Protein AF-A0A6J4MW62-F1 (afdb_monomer_lite)

Organism: NCBI:txid332963

Radius of gyration: 16.22 Å; chains: 1; bounding box: 43×22×30 Å

Structure (mmCIF, N/CA/C/O backbone):
data_AF-A0A6J4MW62-F1
#
_entry.id   AF-A0A6J4MW62-F1
#
loop_
_atom_site.group_PDB
_atom_site.id
_atom_site.type_symbol
_atom_site.label_atom_id
_atom_site.label_alt_id
_atom_site.label_comp_id
_atom_site.label_asym_id
_atom_site.label_entity_id
_atom_site.label_seq_id
_atom_site.pdbx_PDB_ins_code
_atom_site.Cartn_x
_atom_site.Cartn_y
_atom_site.Cartn_z
_atom_site.occupancy
_atom_site.B_iso_or_equiv
_atom_site.auth_seq_id
_atom_site.auth_comp_id
_atom_site.auth_asym_id
_atom_site.auth_atom_id
_atom_site.pdbx_PDB_model_num
ATOM 1 N N . ARG A 1 1 ? -19.168 3.189 8.552 1.00 84.44 1 ARG A N 1
ATOM 2 C CA . ARG A 1 1 ? -18.409 3.029 7.279 1.00 84.44 1 ARG A CA 1
ATOM 3 C C . ARG A 1 1 ? -17.504 1.797 7.392 1.00 84.44 1 ARG A C 1
ATOM 5 O O . ARG A 1 1 ? -17.187 1.426 8.512 1.00 84.44 1 ARG A O 1
ATOM 12 N N . ILE A 1 2 ? -17.102 1.129 6.297 1.00 96.25 2 ILE A N 1
ATOM 13 C CA . ILE A 1 2 ? -16.346 -0.149 6.386 1.00 96.25 2 ILE A CA 1
ATOM 14 C C . ILE A 1 2 ? -15.018 -0.013 7.151 1.00 96.25 2 ILE A C 1
ATOM 16 O O . ILE A 1 2 ? -14.671 -0.879 7.941 1.00 96.25 2 ILE A O 1
ATOM 20 N N . ASN A 1 3 ? -14.319 1.109 6.992 1.00 97.38 3 ASN A N 1
ATOM 21 C CA . ASN A 1 3 ? -13.090 1.418 7.720 1.00 97.38 3 ASN A CA 1
ATOM 22 C C . ASN A 1 3 ? -13.310 1.577 9.240 1.00 97.38 3 ASN A C 1
ATOM 24 O O . ASN A 1 3 ? -12.462 1.164 10.023 1.00 97.38 3 ASN A O 1
ATOM 28 N N . GLU A 1 4 ? -14.446 2.130 9.674 1.00 98.06 4 GLU A N 1
ATOM 29 C CA . GLU A 1 4 ? -14.782 2.250 11.103 1.00 98.06 4 GLU A CA 1
ATOM 30 C C . GLU A 1 4 ? -15.003 0.864 11.721 1.00 98.06 4 GLU A C 1
ATOM 32 O O . GLU A 1 4 ? -14.424 0.566 12.760 1.00 98.06 4 GLU A O 1
ATOM 37 N N . LEU A 1 5 ? -15.747 -0.012 11.030 1.00 98.31 5 LEU A N 1
ATOM 38 C CA . LEU A 1 5 ? -15.970 -1.391 11.475 1.00 98.31 5 LEU A CA 1
ATOM 39 C C . LEU A 1 5 ? -14.653 -2.169 11.570 1.00 98.31 5 LEU A C 1
ATOM 41 O O . LEU A 1 5 ? -14.408 -2.837 12.567 1.00 98.31 5 LEU A O 1
ATOM 45 N N . LEU A 1 6 ? -13.793 -2.065 10.552 1.00 98.31 6 LEU A N 1
ATOM 46 C CA . LEU A 1 6 ? -12.472 -2.697 10.574 1.00 98.31 6 LEU A CA 1
ATOM 47 C C . LEU A 1 6 ? -11.626 -2.185 11.744 1.00 98.31 6 LEU A C 1
ATOM 49 O O . LEU A 1 6 ? -10.957 -2.981 12.396 1.00 98.31 6 LEU A O 1
ATOM 53 N N . THR A 1 7 ? -11.703 -0.889 12.056 1.00 98.62 7 THR A N 1
ATOM 54 C CA . THR A 1 7 ? -11.004 -0.315 13.214 1.00 98.62 7 THR A CA 1
ATOM 55 C C . THR A 1 7 ? -11.522 -0.898 14.525 1.00 98.62 7 THR A C 1
ATOM 57 O O . THR A 1 7 ? -10.728 -1.295 15.373 1.00 98.62 7 THR A O 1
ATOM 60 N N . GLU A 1 8 ? -12.842 -0.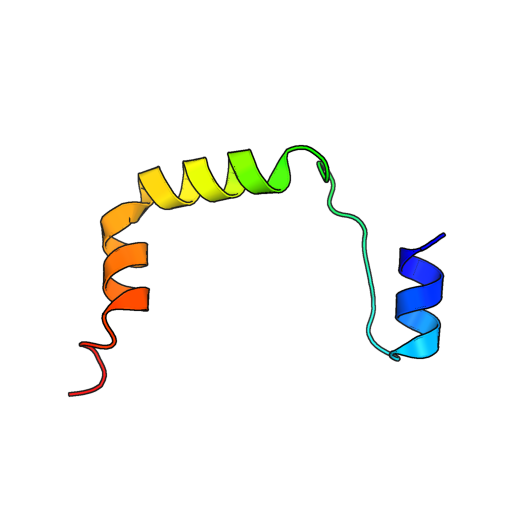999 14.683 1.00 98.50 8 GLU A N 1
ATOM 61 C CA . GLU A 1 8 ? -13.478 -1.531 15.890 1.00 98.50 8 GLU A CA 1
ATOM 62 C C . GLU A 1 8 ? -13.123 -3.004 16.132 1.00 98.50 8 GLU A C 1
ATOM 64 O O . GLU A 1 8 ? -12.718 -3.368 17.233 1.00 98.50 8 GLU A O 1
ATOM 69 N N . VAL A 1 9 ? -13.229 -3.851 15.102 1.00 98.50 9 VAL A N 1
ATOM 70 C CA . VAL A 1 9 ? -13.045 -5.304 15.263 1.00 98.50 9 VAL A CA 1
ATOM 71 C C . VAL A 1 9 ? -11.580 -5.730 15.329 1.00 98.50 9 VAL A C 1
ATOM 73 O O . VAL A 1 9 ? -11.283 -6.783 15.886 1.00 98.50 9 VAL A O 1
ATOM 76 N N . THR A 1 10 ? -10.663 -4.946 14.751 1.00 98.12 10 THR A N 1
ATOM 77 C CA . THR A 1 10 ? -9.224 -5.267 14.760 1.00 98.12 10 THR A CA 1
ATOM 78 C C . THR A 1 10 ? -8.444 -4.525 15.844 1.00 98.12 10 THR A C 1
ATOM 80 O O . THR A 1 10 ? -7.348 -4.954 16.194 1.00 98.12 10 THR A O 1
ATOM 83 N N . GLY A 1 11 ? -8.961 -3.401 16.355 1.00 98.25 11 GLY A N 1
ATOM 84 C CA . GLY A 1 11 ? -8.211 -2.481 17.216 1.00 98.25 11 GLY A CA 1
ATOM 85 C C . GLY A 1 11 ? -7.110 -1.694 16.489 1.00 98.25 11 GLY A C 1
ATOM 86 O O . GLY A 1 11 ? -6.353 -0.971 17.135 1.00 98.25 11 GLY A O 1
ATOM 87 N N . VAL A 1 12 ? -7.006 -1.815 15.159 1.00 98.00 12 VAL A N 1
ATOM 88 C CA . VAL A 1 12 ? -6.006 -1.134 14.325 1.00 98.00 12 VAL A CA 1
ATOM 89 C C . VAL A 1 12 ? -6.672 0.010 13.547 1.00 98.00 12 VAL A C 1
ATOM 91 O O . VAL A 1 12 ? -7.668 -0.231 12.866 1.00 98.00 12 VAL A O 1
ATOM 94 N N . PRO A 1 13 ? -6.145 1.251 13.580 1.00 98.00 13 PRO A N 1
ATOM 95 C CA . PRO A 1 13 ? -6.714 2.366 12.821 1.00 98.00 13 PRO A CA 1
ATOM 96 C C . PRO A 1 13 ? -6.783 2.086 11.315 1.00 98.00 13 PRO A C 1
ATOM 98 O O . PRO A 1 13 ? -5.761 1.824 10.682 1.00 98.00 13 PRO A O 1
ATOM 101 N N . CYS A 1 14 ? -7.979 2.183 10.733 1.00 98.12 14 CYS A N 1
ATOM 102 C C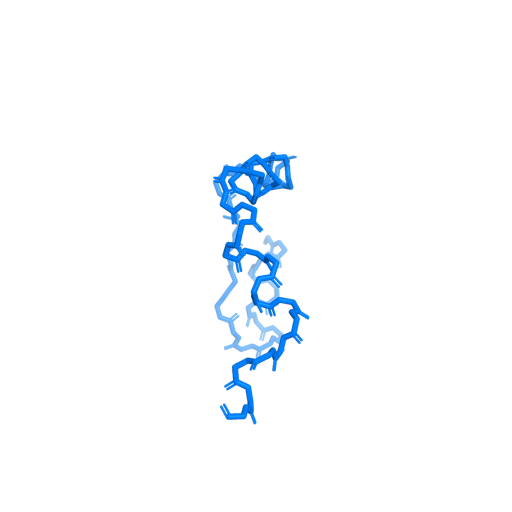A . CYS A 1 14 ? -8.203 1.947 9.307 1.00 98.12 14 CYS A CA 1
ATOM 103 C C . CYS A 1 14 ? -8.690 3.209 8.583 1.00 98.12 14 CYS A C 1
ATOM 105 O O . CYS A 1 14 ? -9.609 3.901 9.031 1.00 98.12 14 CYS A O 1
ATOM 107 N N . TYR A 1 15 ? -8.139 3.447 7.393 1.00 97.06 15 TYR A N 1
ATOM 108 C CA . TYR A 1 15 ? -8.436 4.611 6.560 1.00 97.06 15 TYR A CA 1
ATOM 109 C C . TYR A 1 15 ? -8.718 4.183 5.122 1.00 97.06 15 TYR A C 1
ATOM 111 O O . TYR A 1 15 ? -8.184 3.186 4.638 1.00 97.06 15 TYR A O 1
ATOM 119 N N . VAL A 1 16 ? -9.568 4.943 4.437 1.00 96.69 16 VAL A N 1
ATOM 120 C CA . VAL A 1 16 ? -9.767 4.799 2.992 1.00 96.69 16 VAL A CA 1
ATOM 121 C C . VAL A 1 16 ? -8.729 5.680 2.302 1.00 96.69 16 VAL A C 1
ATOM 123 O O . VAL A 1 16 ? -8.588 6.840 2.675 1.00 96.69 16 VAL A O 1
ATOM 126 N N . ALA A 1 17 ? -8.000 5.134 1.327 1.00 97.12 17 ALA A N 1
ATOM 127 C CA . ALA A 1 17 ? -7.041 5.905 0.535 1.00 97.12 17 ALA A CA 1
ATOM 128 C C . ALA A 1 17 ? -7.733 7.041 -0.240 1.00 97.12 17 ALA A C 1
ATOM 130 O O . ALA A 1 17 ? -8.901 6.906 -0.599 1.00 97.12 17 ALA A O 1
ATOM 131 N N . ASP A 1 18 ? -7.002 8.110 -0.570 1.00 95.81 18 ASP A N 1
ATOM 132 C CA . ASP A 1 18 ? -7.555 9.279 -1.277 1.00 95.81 18 ASP A CA 1
ATOM 133 C C . ASP A 1 18 ? 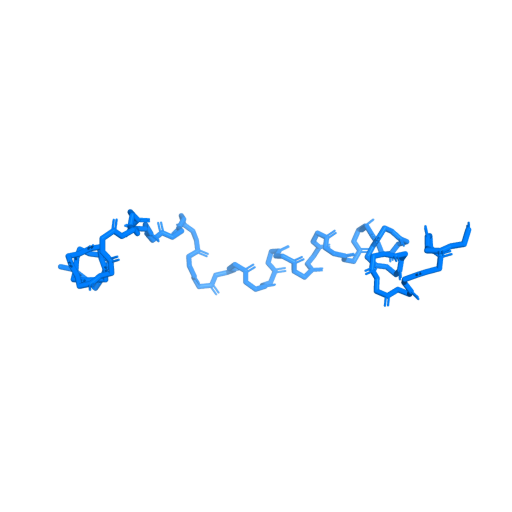-8.126 8.929 -2.664 1.00 95.81 18 ASP A C 1
ATOM 135 O O . ASP A 1 18 ? -9.152 9.466 -3.081 1.00 95.81 18 ASP A O 1
ATOM 139 N N . GLN A 1 19 ? -7.477 7.999 -3.380 1.00 97.06 19 GLN A N 1
ATOM 140 C CA . GLN A 1 19 ? -7.895 7.510 -4.701 1.00 97.06 19 GLN A CA 1
ATOM 141 C C . GLN A 1 19 ? -8.011 5.974 -4.717 1.00 97.06 19 GLN A C 1
ATOM 143 O O . GLN A 1 19 ? -7.195 5.289 -5.343 1.00 97.06 19 GLN A O 1
ATOM 148 N N . PRO A 1 20 ? -9.020 5.391 -4.044 1.00 96.44 20 PRO A N 1
ATOM 149 C CA . PRO A 1 20 ? -9.076 3.951 -3.793 1.00 96.44 20 PRO A CA 1
ATOM 150 C C . PRO A 1 20 ? -9.323 3.127 -5.064 1.00 96.44 20 PRO A C 1
ATOM 152 O O . PRO A 1 20 ? -8.933 1.969 -5.121 1.00 96.44 20 PRO A O 1
ATOM 155 N N . ALA A 1 21 ? -9.926 3.714 -6.102 1.00 98.00 21 ALA A N 1
ATOM 156 C CA . ALA A 1 21 ? -10.117 3.049 -7.393 1.00 98.00 21 ALA A CA 1
ATOM 157 C C . ALA A 1 21 ? -8.835 3.004 -8.249 1.00 98.00 21 ALA A C 1
ATOM 159 O O . ALA A 1 21 ? -8.699 2.132 -9.102 1.00 98.00 21 ALA A O 1
ATOM 160 N N . ASN A 1 22 ? -7.889 3.923 -8.015 1.00 98.19 22 ASN A N 1
ATOM 161 C CA . ASN A 1 22 ? -6.697 4.101 -8.853 1.00 98.19 22 ASN A CA 1
ATOM 162 C C . ASN A 1 22 ? -5.413 3.574 -8.199 1.00 98.19 22 ASN A C 1
ATOM 164 O O . ASN A 1 22 ? -4.375 3.533 -8.856 1.00 98.19 22 ASN A O 1
ATOM 168 N N . CYS A 1 23 ? -5.455 3.190 -6.920 1.00 97.69 23 CYS A N 1
ATOM 169 C CA . CYS A 1 23 ? -4.270 2.849 -6.128 1.00 97.69 23 CYS A CA 1
ATOM 170 C C . CYS A 1 23 ? -3.386 1.777 -6.785 1.00 97.69 23 CYS A C 1
ATOM 172 O O . CYS A 1 23 ? -2.164 1.892 -6.747 1.00 97.69 23 CYS A O 1
ATOM 174 N N . VAL A 1 24 ? -3.988 0.793 -7.461 1.00 97.81 24 VAL A N 1
ATOM 175 C CA . VAL A 1 24 ? -3.257 -0.257 -8.187 1.00 97.81 24 VAL A CA 1
ATOM 176 C C . VAL A 1 24 ? -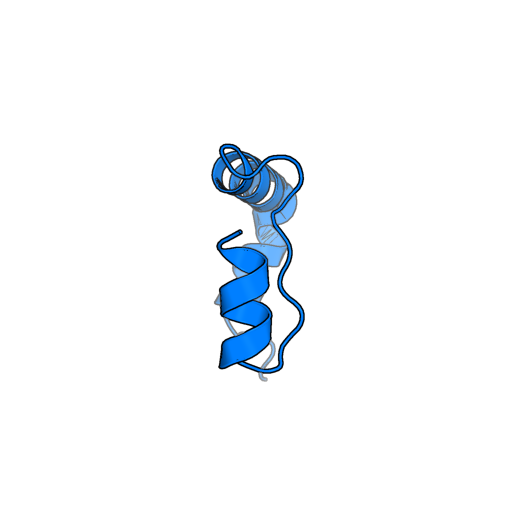2.501 0.312 -9.386 1.00 97.81 24 VAL A C 1
ATOM 178 O O . VAL A 1 24 ? -1.313 0.039 -9.546 1.00 97.81 24 VAL A O 1
ATOM 181 N N . ALA A 1 25 ? -3.160 1.122 -10.218 1.00 98.31 25 ALA A N 1
ATOM 182 C CA . ALA A 1 25 ? -2.529 1.723 -11.392 1.00 98.31 25 ALA A CA 1
ATOM 183 C C . ALA A 1 25 ? -1.407 2.692 -10.987 1.00 98.31 25 ALA A C 1
ATOM 185 O O . ALA A 1 25 ? -0.321 2.641 -11.560 1.00 98.31 25 ALA A O 1
ATOM 186 N N . ILE A 1 26 ? -1.641 3.512 -9.955 1.00 98.06 26 ILE A N 1
ATOM 187 C CA . ILE A 1 26 ? -0.642 4.438 -9.402 1.00 98.06 26 ILE A CA 1
ATOM 188 C C . ILE A 1 26 ? 0.565 3.663 -8.859 1.00 98.06 26 ILE A C 1
ATOM 190 O O . ILE A 1 26 ? 1.695 3.943 -9.250 1.00 98.06 26 ILE A O 1
ATOM 194 N N . GLY A 1 27 ? 0.336 2.658 -8.007 1.00 96.50 27 GLY A N 1
ATOM 195 C CA . GLY A 1 27 ? 1.410 1.837 -7.444 1.00 96.50 27 GLY A CA 1
ATOM 196 C C . GLY A 1 27 ? 2.205 1.090 -8.516 1.00 96.50 27 GLY A C 1
ATOM 197 O O . GLY A 1 27 ? 3.427 1.025 -8.439 1.00 96.50 27 GLY A O 1
ATOM 198 N N . THR A 1 28 ? 1.530 0.597 -9.558 1.00 97.25 28 THR A N 1
ATOM 199 C CA . THR A 1 28 ? 2.187 -0.060 -10.698 1.00 97.25 28 THR A CA 1
ATOM 200 C C . THR A 1 28 ? 3.051 0.920 -11.491 1.00 97.25 28 THR A C 1
ATOM 202 O O . THR A 1 28 ? 4.180 0.586 -11.832 1.00 97.25 28 THR A O 1
ATOM 205 N N . GLY A 1 29 ? 2.560 2.135 -11.759 1.00 98.12 29 GLY A N 1
ATOM 206 C CA . GLY A 1 29 ? 3.348 3.177 -12.425 1.00 98.12 29 GLY A CA 1
ATOM 207 C C . GLY A 1 29 ? 4.630 3.501 -11.656 1.00 98.12 29 GLY A C 1
ATOM 208 O O . GLY A 1 29 ? 5.719 3.414 -12.216 1.00 98.12 29 GLY A O 1
ATOM 209 N N . LEU A 1 30 ? 4.508 3.746 -10.347 1.00 97.44 30 LEU A N 1
ATOM 210 C CA . LEU A 1 30 ? 5.653 4.006 -9.465 1.00 97.44 30 LEU A CA 1
ATOM 211 C C . LEU A 1 30 ? 6.643 2.832 -9.424 1.00 97.44 30 LEU A C 1
ATOM 213 O O . LEU A 1 30 ? 7.856 3.036 -9.409 1.00 97.44 30 LEU A O 1
ATOM 217 N N . ALA A 1 31 ? 6.141 1.597 -9.419 1.00 96.56 31 ALA A N 1
ATOM 218 C CA . ALA A 1 31 ? 6.968 0.396 -9.452 1.00 96.56 31 ALA A CA 1
ATOM 219 C C . ALA A 1 31 ? 7.761 0.265 -10.763 1.00 96.56 31 ALA A C 1
ATOM 221 O O . ALA A 1 31 ? 8.936 -0.093 -10.732 1.00 96.56 31 ALA A O 1
ATOM 222 N N . LEU A 1 32 ? 7.146 0.582 -11.908 1.00 97.50 32 LEU A N 1
ATOM 223 C CA . LEU A 1 32 ? 7.818 0.573 -13.211 1.00 97.50 32 LEU A CA 1
ATOM 224 C C . LEU A 1 32 ? 8.900 1.656 -13.306 1.00 97.50 32 LEU A C 1
ATOM 226 O O . LEU A 1 32 ? 9.964 1.400 -13.865 1.00 97.50 32 LEU A O 1
ATOM 230 N N . GLU A 1 33 ? 8.663 2.830 -12.718 1.00 97.94 33 GLU A N 1
ATOM 231 C CA . GLU A 1 33 ? 9.668 3.897 -12.603 1.00 97.94 33 GLU A CA 1
ATOM 232 C C . GLU A 1 33 ? 10.870 3.479 -11.736 1.00 97.94 33 GLU A C 1
ATOM 234 O O . GLU A 1 33 ? 11.985 3.943 -11.962 1.00 97.94 33 GLU A O 1
ATOM 239 N N . ASN A 1 34 ? 10.665 2.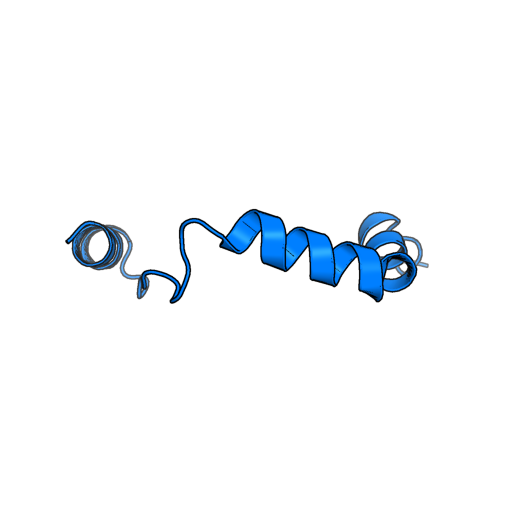565 -10.779 1.00 96.19 34 ASN A N 1
ATOM 240 C CA . ASN A 1 34 ? 11.666 2.113 -9.806 1.00 96.19 34 ASN A CA 1
ATOM 241 C C . ASN A 1 34 ? 11.990 0.613 -9.943 1.00 96.19 34 ASN A C 1
ATOM 243 O O . ASN A 1 34 ? 12.240 -0.077 -8.951 1.00 96.19 34 ASN A O 1
ATOM 247 N N . LEU A 1 35 ? 11.996 0.093 -11.177 1.00 95.50 35 LEU A N 1
ATOM 248 C CA . LEU A 1 35 ? 12.044 -1.351 -11.433 1.00 95.50 35 LEU A CA 1
ATOM 249 C C . LEU A 1 35 ? 13.289 -2.047 -10.857 1.00 95.50 35 LEU A C 1
ATOM 251 O O . LEU A 1 35 ? 13.196 -3.198 -10.444 1.00 95.50 35 LEU A O 1
ATOM 255 N N . ALA A 1 36 ? 14.436 -1.362 -10.804 1.00 92.81 36 ALA A N 1
ATOM 256 C CA . ALA A 1 36 ? 15.655 -1.900 -10.193 1.00 92.81 36 ALA A CA 1
ATOM 257 C C . ALA A 1 36 ? 15.469 -2.154 -8.687 1.00 92.81 36 ALA A C 1
ATOM 259 O O . ALA A 1 36 ? 15.675 -3.270 -8.231 1.00 92.81 36 ALA A O 1
ATOM 260 N N . ILE A 1 37 ? 14.955 -1.165 -7.950 1.00 92.81 37 ILE A N 1
ATOM 261 C CA . ILE A 1 37 ? 14.679 -1.277 -6.509 1.00 92.81 37 ILE A CA 1
ATOM 262 C C . ILE A 1 37 ? 13.651 -2.381 -6.243 1.00 92.81 37 ILE A C 1
ATOM 264 O O . ILE A 1 37 ? 13.807 -3.176 -5.314 1.00 92.81 37 ILE A O 1
ATOM 268 N N . LEU A 1 38 ? 12.600 -2.448 -7.071 1.00 93.56 38 LEU A N 1
ATOM 269 C CA . LEU A 1 38 ? 11.610 -3.518 -6.976 1.00 93.56 38 LEU A CA 1
ATOM 270 C C . LEU A 1 38 ? 12.259 -4.889 -7.198 1.00 93.56 38 LEU A C 1
ATOM 272 O O . LEU A 1 38 ? 11.991 -5.816 -6.442 1.00 93.56 38 LEU A O 1
ATOM 276 N N . LYS A 1 39 ? 13.110 -5.025 -8.218 1.00 91.31 39 LYS A N 1
ATOM 277 C CA . LYS A 1 39 ? 13.813 -6.275 -8.513 1.00 91.31 39 LYS A CA 1
ATOM 278 C C . LYS A 1 39 ? 14.714 -6.696 -7.351 1.00 91.31 39 LYS A C 1
ATOM 280 O O . LYS A 1 39 ? 14.668 -7.862 -6.964 1.00 91.31 39 LYS A O 1
ATOM 285 N N . ASP A 1 40 ? 15.478 -5.772 -6.783 1.00 90.44 40 ASP A N 1
ATOM 286 C CA . ASP A 1 40 ? 16.386 -6.054 -5.667 1.00 90.44 40 ASP A CA 1
ATOM 287 C C . ASP A 1 40 ? 15.594 -6.523 -4.434 1.00 90.44 40 ASP A C 1
ATOM 289 O O . ASP A 1 40 ? 15.874 -7.579 -3.868 1.00 90.44 40 ASP A O 1
ATOM 293 N N . SER A 1 41 ? 14.488 -5.835 -4.124 1.00 88.50 41 SER A N 1
ATOM 294 C CA . SER A 1 41 ? 13.574 -6.196 -3.025 1.00 88.50 41 SER A CA 1
ATOM 295 C C . SER A 1 41 ? 12.943 -7.588 -3.175 1.00 88.50 41 SER A C 1
ATOM 297 O O . SER A 1 41 ? 12.513 -8.181 -2.186 1.00 88.50 41 SER A O 1
ATOM 299 N N . LEU A 1 42 ? 12.846 -8.103 -4.405 1.00 88.69 42 LEU A N 1
ATOM 300 C CA . LEU A 1 42 ? 12.289 -9.424 -4.708 1.00 88.69 42 LEU A CA 1
ATOM 301 C C . LEU A 1 42 ? 13.345 -10.530 -4.732 1.00 88.69 42 LEU A C 1
ATOM 303 O O . LEU A 1 42 ? 12.999 -11.693 -4.537 1.00 88.69 42 LEU A O 1
ATOM 307 N N . SER A 1 43 ? 14.601 -10.184 -5.014 1.00 83.38 43 SER A N 1
ATOM 308 C CA . SER A 1 43 ? 15.650 -11.175 -5.271 1.00 83.38 43 SER A CA 1
ATOM 309 C C . SER A 1 43 ? 16.283 -11.689 -3.975 1.00 83.38 43 SER A C 1
ATOM 311 O O . SER A 1 43 ? 16.821 -12.787 -3.963 1.00 83.38 43 SER A O 1
ATOM 313 N N . GLY A 1 44 ? 16.159 -10.958 -2.858 1.00 67.56 44 GLY A N 1
ATOM 314 C CA . GLY A 1 44 ? 16.705 -11.384 -1.561 1.00 67.56 44 GLY A CA 1
ATOM 315 C C . GLY A 1 44 ? 18.233 -11.527 -1.553 1.00 67.56 44 GLY A C 1
ATOM 316 O O . GLY A 1 44 ? 18.786 -12.056 -0.591 1.00 67.56 44 GLY A O 1
ATOM 317 N N . ASP A 1 45 ? 18.902 -11.046 -2.604 1.00 63.81 45 ASP A N 1
ATOM 318 C CA . ASP A 1 45 ? 20.341 -11.195 -2.833 1.00 63.81 45 ASP A CA 1
ATOM 319 C C . ASP A 1 45 ? 21.185 -10.425 -1.791 1.00 63.81 45 ASP A C 1
ATOM 321 O O . ASP A 1 45 ? 22.372 -10.701 -1.642 1.00 63.81 45 ASP A O 1
ATOM 325 N N . ASP A 1 46 ? 20.564 -9.537 -1.003 1.00 59.62 46 ASP A N 1
ATOM 326 C CA . ASP A 1 46 ? 21.175 -8.791 0.110 1.00 59.62 46 ASP A CA 1
ATOM 327 C C . ASP A 1 46 ? 21.282 -9.593 1.436 1.00 59.62 46 ASP A C 1
ATOM 329 O O . ASP A 1 46 ? 21.654 -9.038 2.471 1.00 59.62 46 ASP A O 1
ATOM 333 N N . LEU A 1 47 ? 20.943 -10.893 1.452 1.00 59.22 47 LEU A N 1
ATOM 334 C CA . LEU A 1 47 ? 21.121 -11.790 2.615 1.00 59.22 47 LEU A CA 1
ATOM 335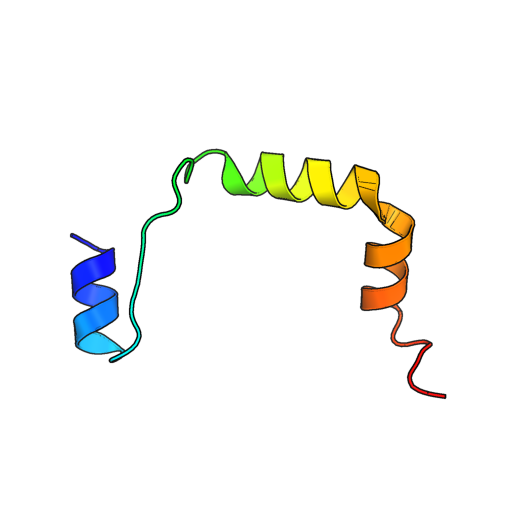 C C . LEU A 1 47 ? 22.483 -12.523 2.654 1.00 59.22 47 LEU A C 1
ATOM 337 O O . LEU A 1 47 ? 22.645 -13.473 3.430 1.00 59.22 47 LEU A O 1
ATOM 341 N N . HIS A 1 48 ? 23.469 -12.071 1.873 1.00 51.97 48 HIS A N 1
ATOM 342 C CA . HIS A 1 48 ? 24.864 -12.526 1.939 1.00 51.97 48 HIS A CA 1
ATOM 343 C C . HIS A 1 48 ? 25.843 -11.401 2.278 1.00 51.97 48 HIS A C 1
ATOM 345 O O . HIS A 1 48 ? 25.844 -10.370 1.575 1.00 51.97 48 HIS A O 1
#

Foldseek 3Di:
DVQVVCCVVVVDRGDQDPCNVCVVVVVVVVCVVVVVVVVCVPPVPVPD

pLDDT: mean 92.16, std 11.49, range [51.97, 98.62]

Sequence (48 aa):
RINELLTEVTGVPCYVADQPANCVAIGTGLALENLAILKDSLSGDDLH

Secondary structure (DSSP, 8-state):
-HHHHHHHHHSS-----SSTTTHHHHHHHHHHHTHHHHHHHHH-GGG-